Protein AF-A0A382GFJ6-F1 (afdb_monomer)

Sequence (70 aa):
MRMQVTGAAFLIVACIQPVDSCGQELADYDYENLSLRGITFEAGHVYASNIEDAHIVGVRLDLGFLGPGF

Secondary structure (DSSP, 8-state):
--SSHHHHHHHHHHHT------PPPGGGS-GGG----EEEEEEEEE--SSS--EEEEEEEEE----STT-

Foldseek 3Di:
DPPPPVVVVVVVVVVPDPPPPPPQDPVNWDLVPFAFPDKDWDWDWADDDPDDIDIDTDIDTRRDDIDPDD

Mean predicted aligned error: 14.03 Å

Nearest PDB stru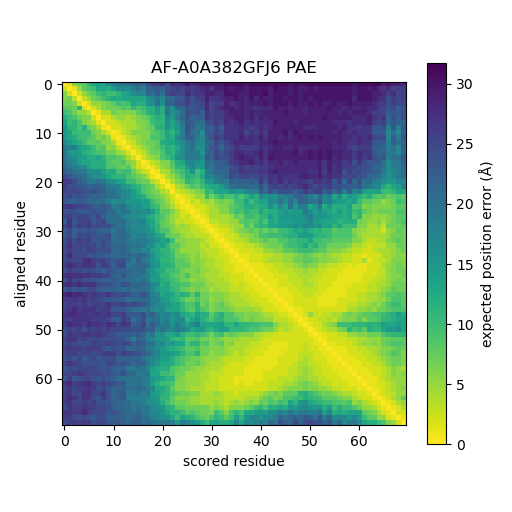ctures (foldseek):
  2iu7-assembly1_I  TM=4.734E-01  e=8.130E+00  Escherichia coli
  8ftf-assembly1_A  TM=3.107E-01  e=3.610E+00  Salmonella enterica subsp. enterica serovar Typhimurium
  2ivq-assembly1_D  TM=3.610E-01  e=4.354E+00  Escherichia coli
  6tv0-assembly1_D  TM=3.679E-01  e=5.251E+00  Serratia sp. (in: enterobacteria)

Solvent-accessible surface area (backbone atoms only — not comparable to full-atom values): 4796 Å² total; per-residue (Å²): 143,88,73,63,69,66,58,53,54,55,56,54,60,66,72,66,61,85,72,80,75,71,69,78,52,82,82,70,50,67,67,86,71,49,39,83,74,48,77,46,81,46,77,50,72,48,88,49,94,88,54,82,64,46,79,45,78,50,77,45,77,38,46,66,72,84,60,94,93,118

Radius of gyration: 25.41 Å; Cα contacts (8 Å, |Δi|>4): 61; chains: 1; bounding box: 69×36×45 Å

Structure (mmCIF, N/CA/C/O backbone):
data_AF-A0A382GFJ6-F1
#
_entry.id   AF-A0A382GFJ6-F1
#
loop_
_atom_site.group_PDB
_atom_site.id
_atom_site.type_symbol
_atom_site.label_atom_id
_atom_site.label_alt_id
_atom_site.label_comp_id
_atom_site.label_asym_id
_atom_site.label_entity_id
_atom_site.label_seq_id
_atom_site.pdbx_PDB_ins_code
_atom_site.Cartn_x
_atom_site.Cartn_y
_atom_site.Cartn_z
_atom_site.occupancy
_atom_site.B_iso_or_equiv
_atom_site.auth_seq_id
_atom_site.auth_comp_id
_atom_site.auth_asym_id
_atom_site.auth_atom_id
_atom_site.pdbx_PDB_model_num
ATOM 1 N N . MET A 1 1 ? 49.487 26.080 -10.256 1.00 49.84 1 MET A N 1
ATOM 2 C CA . MET A 1 1 ? 48.202 25.812 -9.571 1.00 49.84 1 MET A CA 1
ATOM 3 C C . MET A 1 1 ? 47.128 26.718 -10.169 1.00 49.84 1 MET A C 1
ATOM 5 O O . MET A 1 1 ? 46.949 27.835 -9.710 1.00 49.84 1 MET A O 1
ATOM 9 N N . ARG A 1 2 ? 46.532 26.324 -11.305 1.00 49.94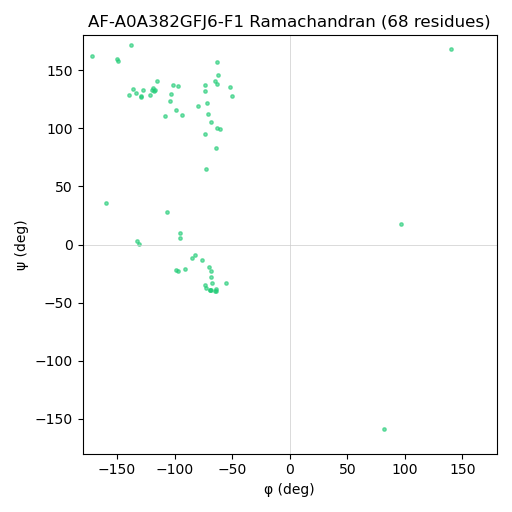 2 ARG A N 1
ATOM 10 C CA . ARG A 1 2 ? 45.627 27.202 -12.080 1.00 49.94 2 ARG A CA 1
ATOM 11 C C . ARG A 1 2 ? 44.694 26.416 -13.021 1.00 49.94 2 ARG A C 1
ATOM 13 O O . ARG A 1 2 ? 44.432 26.843 -14.132 1.00 49.94 2 ARG A O 1
ATOM 20 N N . MET A 1 3 ? 44.245 25.237 -12.580 1.00 49.31 3 MET A N 1
ATOM 21 C CA . MET A 1 3 ? 43.416 24.319 -13.386 1.00 49.31 3 MET A CA 1
ATOM 22 C C . MET A 1 3 ? 42.181 23.786 -12.636 1.00 49.31 3 MET A C 1
ATOM 24 O O . MET A 1 3 ? 41.437 22.982 -13.174 1.00 49.31 3 MET A O 1
ATOM 28 N N . GLN A 1 4 ? 41.948 24.235 -11.396 1.00 53.34 4 GLN A N 1
ATOM 29 C CA . GLN A 1 4 ? 40.814 23.791 -10.570 1.00 53.34 4 GLN A CA 1
ATOM 30 C C . GLN A 1 4 ? 39.628 24.770 -10.584 1.00 53.34 4 GLN A C 1
ATOM 32 O O . GLN A 1 4 ? 38.499 24.366 -10.333 1.00 53.34 4 GLN A O 1
ATOM 37 N N . VAL A 1 5 ? 39.859 26.045 -10.920 1.00 54.97 5 VAL A N 1
ATOM 38 C CA . VAL A 1 5 ? 38.812 27.083 -10.874 1.00 54.97 5 VAL A CA 1
ATOM 39 C C . VAL A 1 5 ? 37.817 26.929 -12.031 1.00 54.97 5 VAL A C 1
ATOM 41 O O . VAL A 1 5 ? 36.622 27.132 -11.848 1.00 54.97 5 VAL A O 1
ATOM 44 N N . THR A 1 6 ? 38.279 26.495 -13.207 1.00 56.47 6 THR A N 1
ATOM 45 C CA . THR A 1 6 ? 37.432 26.344 -14.401 1.00 56.47 6 THR A CA 1
ATOM 46 C C . THR A 1 6 ? 36.479 25.149 -14.300 1.00 56.47 6 THR A C 1
ATOM 48 O O . THR A 1 6 ? 35.328 25.249 -14.711 1.00 56.47 6 THR A O 1
ATOM 51 N N . GLY A 1 7 ? 36.929 24.034 -13.709 1.00 54.56 7 GLY A N 1
ATOM 52 C CA . GLY A 1 7 ? 36.094 22.843 -13.510 1.00 54.56 7 GLY A CA 1
ATOM 53 C C . GLY A 1 7 ? 34.991 23.058 -12.471 1.00 54.56 7 GLY A C 1
ATOM 54 O O . GLY A 1 7 ? 33.854 22.649 -12.688 1.00 54.56 7 GLY A O 1
ATOM 55 N N . ALA A 1 8 ? 35.300 23.771 -11.382 1.00 58.94 8 ALA A N 1
ATOM 56 C CA . ALA A 1 8 ? 34.312 24.118 -10.362 1.00 58.94 8 ALA A CA 1
ATOM 57 C C . ALA A 1 8 ? 33.221 25.054 -10.911 1.00 5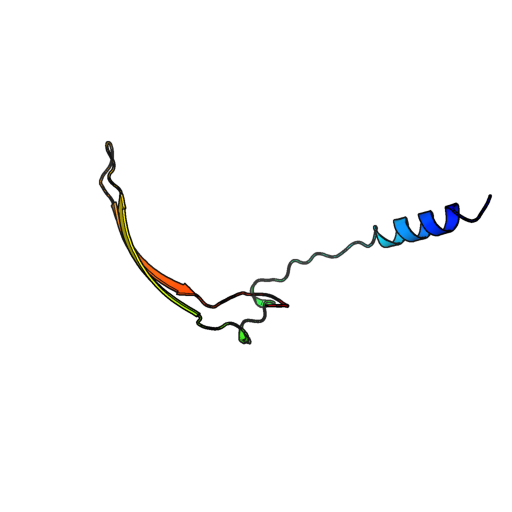8.94 8 ALA A C 1
ATOM 59 O O . ALA A 1 8 ? 32.042 24.855 -10.630 1.00 58.94 8 ALA A O 1
ATOM 60 N N . ALA A 1 9 ? 33.594 26.031 -11.745 1.00 59.41 9 ALA A N 1
ATOM 61 C CA . ALA A 1 9 ? 32.634 26.938 -12.371 1.00 59.41 9 ALA A CA 1
ATOM 62 C C . ALA A 1 9 ? 31.664 26.208 -13.321 1.00 59.41 9 ALA A C 1
ATOM 64 O O . ALA A 1 9 ? 30.476 26.516 -13.334 1.00 59.41 9 ALA A O 1
ATOM 65 N N . PHE A 1 10 ? 32.142 25.207 -14.070 1.00 59.72 10 PHE A N 1
ATOM 66 C CA . PHE A 1 10 ? 31.301 24.422 -14.981 1.00 59.72 10 PHE A CA 1
ATOM 67 C C . PHE A 1 10 ? 30.292 23.533 -14.234 1.00 59.72 10 PHE A C 1
ATOM 69 O O . PHE A 1 10 ? 29.131 23.447 -14.631 1.00 59.72 10 PHE A O 1
ATOM 76 N N . LEU A 1 11 ? 30.706 22.934 -13.111 1.00 57.62 11 LEU A N 1
ATOM 77 C CA . LEU A 1 11 ? 29.832 22.123 -12.256 1.00 57.62 11 LEU A CA 1
ATOM 78 C C . LEU A 1 11 ? 28.695 22.958 -11.639 1.00 57.62 11 LEU A C 1
ATOM 80 O O . LEU A 1 11 ? 27.558 22.505 -11.571 1.00 57.62 11 LEU A O 1
ATOM 84 N N . ILE A 1 12 ? 28.988 24.194 -11.221 1.00 60.72 12 ILE A N 1
ATOM 85 C CA . ILE A 1 12 ? 27.994 25.082 -10.599 1.00 60.72 12 ILE A CA 1
ATOM 86 C C . ILE A 1 12 ? 26.951 25.547 -11.627 1.00 60.72 12 ILE A C 1
ATOM 88 O O . ILE A 1 12 ? 25.764 25.574 -11.317 1.00 60.72 12 ILE A O 1
ATOM 92 N N . VAL A 1 13 ? 27.362 25.850 -12.863 1.00 61.12 13 VAL A N 1
ATOM 93 C CA . VAL A 1 13 ? 26.445 26.271 -13.942 1.00 61.12 13 VAL A CA 1
ATOM 94 C C . VAL A 1 13 ? 25.504 25.138 -14.381 1.00 61.12 13 VAL A C 1
ATOM 96 O O . VAL A 1 13 ? 24.345 25.395 -14.711 1.00 61.12 13 VAL A O 1
ATOM 99 N N . ALA A 1 14 ? 25.959 23.883 -14.330 1.00 59.41 14 ALA A N 1
ATOM 100 C CA . ALA A 1 14 ? 25.117 22.723 -14.626 1.00 59.41 14 ALA A CA 1
ATOM 101 C C . ALA A 1 14 ? 24.017 22.486 -13.569 1.00 59.41 14 ALA A C 1
ATOM 103 O O . ALA A 1 14 ? 22.955 21.971 -13.904 1.00 59.41 14 ALA A O 1
ATOM 104 N N . CYS A 1 15 ? 24.232 22.896 -12.314 1.00 62.62 15 CYS A N 1
ATOM 105 C CA . CYS A 1 15 ? 23.267 22.703 -11.224 1.00 62.62 15 CYS A CA 1
ATOM 106 C C . CYS A 1 15 ? 22.185 23.794 -11.129 1.00 62.62 15 CYS A C 1
ATOM 108 O O . CYS A 1 15 ? 21.231 23.621 -10.378 1.00 62.62 15 CYS A O 1
ATOM 110 N N . ILE A 1 16 ? 22.320 24.913 -11.853 1.00 63.75 16 ILE A N 1
ATOM 111 C CA . ILE A 1 16 ? 21.387 26.061 -11.799 1.00 63.75 16 ILE A CA 1
ATOM 112 C C . ILE A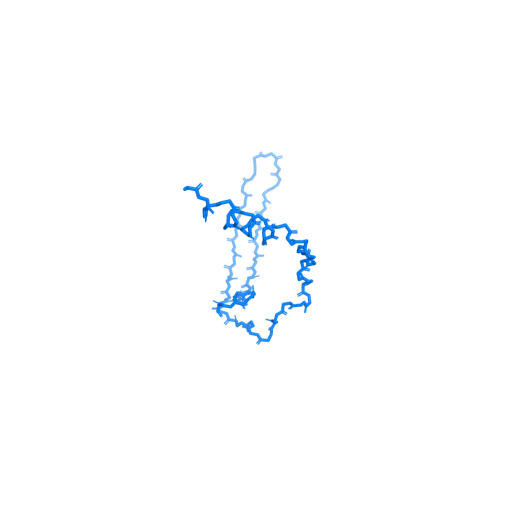 1 16 ? 20.526 26.111 -13.074 1.00 63.75 16 ILE A C 1
ATOM 114 O O . ILE A 1 16 ? 20.099 27.172 -13.522 1.00 63.75 16 ILE A O 1
ATOM 118 N N . GLN A 1 17 ? 20.279 24.965 -13.710 1.00 65.81 17 GLN A N 1
ATOM 119 C CA . GLN A 1 17 ? 19.274 24.914 -14.767 1.00 65.81 17 GLN A CA 1
ATOM 120 C C . GLN A 1 17 ? 17.898 25.039 -14.096 1.00 65.81 17 GLN A C 1
ATOM 122 O O . GLN A 1 17 ? 17.597 24.226 -13.217 1.00 65.81 17 GLN A O 1
ATOM 127 N N . PRO A 1 18 ? 17.068 26.038 -14.450 1.00 56.66 18 PRO A N 1
ATOM 128 C CA . PRO A 1 18 ? 15.675 26.039 -14.042 1.00 56.66 18 PRO A CA 1
ATOM 129 C C . PRO A 1 18 ? 15.034 24.820 -14.699 1.00 56.66 18 PRO A C 1
ATOM 131 O O . PRO A 1 18 ? 14.761 24.812 -15.897 1.00 56.66 18 PRO A O 1
ATOM 134 N N . VAL A 1 19 ? 14.880 23.745 -13.932 1.00 61.62 19 VAL A N 1
ATOM 135 C CA . VAL A 1 19 ? 14.006 22.665 -14.351 1.00 61.62 19 VAL A CA 1
ATOM 136 C C . VAL A 1 19 ? 12.603 23.237 -14.207 1.00 61.62 19 VAL A C 1
ATOM 138 O O . VAL A 1 19 ? 12.162 23.544 -13.099 1.00 61.62 19 VAL A O 1
ATOM 141 N N . ASP A 1 20 ? 11.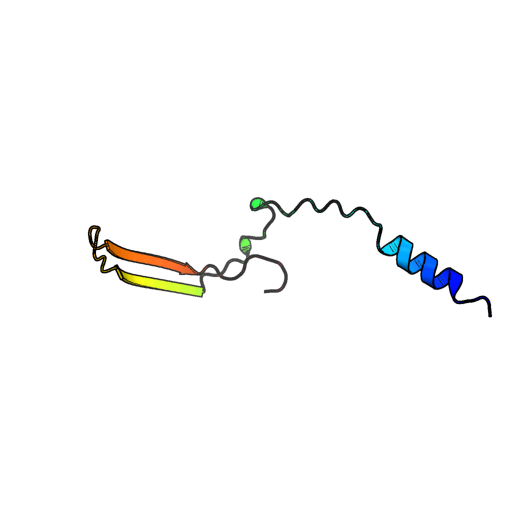917 23.449 -15.327 1.00 54.31 20 ASP A N 1
ATOM 142 C CA . ASP A 1 20 ? 10.461 23.500 -15.306 1.00 54.31 20 ASP A CA 1
ATOM 143 C C . ASP A 1 20 ? 10.012 22.104 -14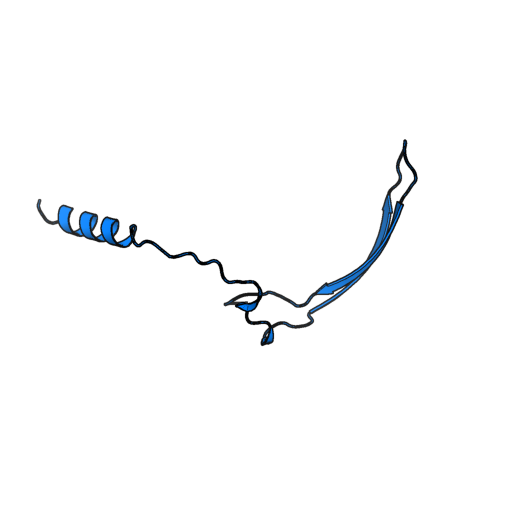.879 1.00 54.31 20 ASP A C 1
ATOM 145 O O . ASP A 1 20 ? 9.736 21.224 -15.691 1.00 54.31 20 ASP A O 1
ATOM 149 N N . SER A 1 21 ? 10.003 21.862 -13.571 1.00 57.16 21 SER A N 1
ATOM 150 C CA . SER A 1 21 ? 9.326 20.726 -12.971 1.00 57.16 21 SER A CA 1
ATOM 151 C C . SER A 1 21 ? 7.825 20.998 -13.046 1.00 57.16 21 SER A C 1
ATOM 153 O O . SER A 1 21 ? 7.161 21.178 -12.027 1.00 57.16 21 SER A O 1
ATOM 155 N N . CYS A 1 22 ? 7.292 21.054 -14.270 1.00 60.31 22 CYS A N 1
ATOM 156 C CA . CYS A 1 22 ? 5.921 20.641 -14.507 1.00 60.31 22 CYS A CA 1
ATOM 157 C C . CYS A 1 22 ? 5.896 19.175 -14.091 1.00 60.31 22 CYS A C 1
ATOM 159 O O . CYS A 1 22 ? 6.430 18.315 -14.790 1.00 60.31 22 CYS A O 1
ATOM 161 N N . GLY A 1 23 ? 5.410 18.900 -12.879 1.00 62.84 23 GLY A N 1
ATOM 162 C CA . GLY A 1 23 ? 5.117 17.526 -12.501 1.00 62.84 23 GLY A CA 1
ATOM 163 C C . GLY A 1 23 ? 4.233 16.931 -13.590 1.00 62.84 23 GLY A C 1
ATOM 164 O O . GLY A 1 23 ? 3.333 17.623 -14.064 1.00 62.84 23 GLY A O 1
ATOM 165 N N . GLN A 1 24 ? 4.523 15.699 -14.011 1.00 66.31 24 GLN A N 1
ATOM 166 C CA . GLN A 1 24 ? 3.636 14.985 -14.924 1.00 66.31 24 GLN A CA 1
ATOM 167 C C . GLN A 1 24 ? 2.218 15.057 -14.370 1.00 66.31 24 GLN A C 1
ATOM 169 O O . GLN A 1 24 ? 1.984 14.743 -13.193 1.00 66.31 24 GLN A O 1
ATOM 174 N N . GLU A 1 25 ? 1.284 15.492 -15.208 1.00 71.12 25 GLU A N 1
ATOM 175 C CA . GLU A 1 25 ? -0.117 15.377 -14.869 1.00 71.12 25 GLU A CA 1
ATOM 176 C C . GLU A 1 25 ? -0.467 13.895 -14.754 1.00 71.12 25 GLU A C 1
ATOM 178 O O . GLU A 1 25 ? 0.196 13.021 -15.313 1.00 71.12 25 GLU A O 1
ATOM 183 N N . LEU A 1 26 ? -1.537 13.590 -14.021 1.00 69.81 26 LEU A N 1
ATOM 184 C CA . LEU A 1 26 ? -1.974 12.207 -13.866 1.00 69.81 26 LEU A CA 1
ATOM 185 C C . LEU A 1 26 ? -2.213 11.550 -15.244 1.00 69.81 26 LEU A C 1
ATOM 187 O O . LEU A 1 26 ? -1.894 10.385 -15.424 1.00 69.81 26 LEU A O 1
ATOM 191 N N . ALA A 1 27 ? -2.672 12.328 -16.231 1.00 72.62 27 ALA A N 1
ATOM 192 C CA . ALA A 1 27 ? -2.874 11.898 -17.613 1.00 72.62 27 ALA A CA 1
ATOM 193 C C . ALA A 1 27 ? -1.580 11.627 -18.406 1.00 72.62 27 ALA A C 1
ATOM 195 O O . ALA A 1 27 ? -1.638 10.923 -19.410 1.00 72.62 27 ALA A O 1
ATOM 196 N N . ASP A 1 28 ? -0.434 12.155 -17.970 1.00 74.25 28 ASP A N 1
ATOM 197 C CA . ASP A 1 28 ? 0.852 11.973 -18.655 1.00 74.25 28 ASP A CA 1
ATOM 198 C C . ASP A 1 28 ? 1.524 10.643 -18.296 1.00 74.25 28 ASP A C 1
ATOM 200 O O . ASP A 1 28 ? 2.542 10.278 -18.893 1.00 74.25 28 ASP A O 1
ATOM 204 N N . TYR A 1 29 ? 0.994 9.925 -17.302 1.00 73.00 29 TYR A N 1
ATOM 205 C CA . TYR A 1 29 ? 1.457 8.583 -16.999 1.00 73.00 29 TYR A CA 1
ATOM 206 C C . TYR A 1 29 ? 0.962 7.589 -18.047 1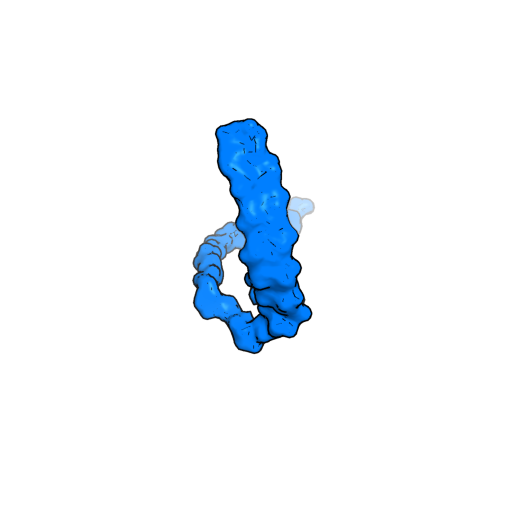.00 73.00 29 TYR A C 1
ATOM 208 O O . TYR A 1 29 ? -0.200 7.582 -18.446 1.00 73.00 29 TYR A O 1
ATOM 216 N N . ASP A 1 30 ? 1.861 6.699 -18.453 1.00 74.00 30 ASP A N 1
ATOM 217 C CA . ASP A 1 30 ? 1.552 5.623 -19.380 1.00 74.00 30 ASP A CA 1
ATOM 218 C C . ASP A 1 30 ? 0.720 4.531 -18.685 1.00 74.00 30 ASP A C 1
ATOM 220 O O . ASP A 1 30 ? 1.239 3.637 -18.010 1.00 74.00 30 ASP A O 1
ATOM 224 N N . TYR A 1 31 ? -0.599 4.636 -18.837 1.00 77.25 31 TYR A N 1
ATOM 225 C CA . TYR A 1 31 ? -1.566 3.665 -18.329 1.00 77.25 31 TYR A CA 1
ATOM 226 C C . TYR A 1 31 ? -1.640 2.379 -19.157 1.00 77.25 31 TYR A C 1
ATOM 228 O O . TYR A 1 31 ? -2.237 1.405 -18.690 1.00 77.25 31 TYR A O 1
ATOM 236 N N . GLU A 1 32 ? -1.061 2.348 -20.362 1.00 75.94 32 GLU A N 1
ATOM 237 C CA . GLU A 1 32 ? -1.119 1.175 -21.244 1.00 75.94 32 GLU A CA 1
ATOM 238 C C . GLU A 1 32 ? -0.313 0.001 -20.678 1.00 75.94 32 GLU A C 1
ATOM 240 O O . GLU A 1 32 ? -0.599 -1.157 -20.979 1.00 75.94 32 GLU A O 1
ATOM 245 N N . ASN A 1 33 ? 0.652 0.296 -19.805 1.00 74.00 33 ASN A N 1
ATOM 246 C CA . ASN A 1 33 ? 1.508 -0.688 -19.151 1.00 74.00 33 ASN A CA 1
ATOM 247 C C . ASN A 1 33 ? 1.014 -1.123 -17.759 1.00 74.00 33 ASN A C 1
ATOM 249 O O . ASN A 1 33 ? 1.690 -1.903 -17.083 1.00 74.00 33 ASN A O 1
ATOM 253 N N . LEU A 1 34 ? -0.169 -0.672 -17.322 1.00 82.44 34 LEU A N 1
ATOM 254 C CA . LEU A 1 34 ? -0.779 -1.224 -16.114 1.00 82.44 34 LEU A CA 1
ATOM 255 C C . LEU A 1 34 ? -1.100 -2.709 -16.310 1.00 82.44 34 LEU A C 1
ATOM 257 O O . LEU A 1 34 ? -1.630 -3.136 -17.335 1.00 82.44 34 LEU A O 1
ATOM 261 N N . SER A 1 35 ? -0.819 -3.503 -15.283 1.00 84.50 35 SER A N 1
ATOM 262 C CA . SER A 1 35 ? -1.049 -4.942 -15.295 1.00 84.50 35 SER A CA 1
ATOM 263 C C . SER A 1 35 ? -1.829 -5.337 -14.058 1.00 84.50 35 SER A C 1
ATOM 265 O O . SER A 1 35 ? -1.437 -5.014 -12.939 1.00 84.50 35 SER A O 1
ATOM 267 N N . LEU A 1 36 ? -2.939 -6.053 -14.241 1.00 88.75 36 LEU A N 1
ATOM 268 C CA . LEU A 1 36 ? -3.686 -6.583 -13.109 1.00 88.75 36 LEU A CA 1
ATOM 269 C C . LEU A 1 36 ? -2.855 -7.680 -12.435 1.00 88.75 36 LEU A C 1
ATOM 271 O O . LEU A 1 36 ? -2.742 -8.797 -12.940 1.00 88.75 36 LEU A O 1
ATOM 275 N N . ARG A 1 37 ? -2.284 -7.357 -11.277 1.00 90.94 37 ARG A N 1
ATOM 276 C CA . ARG A 1 37 ? -1.403 -8.254 -10.518 1.00 90.94 37 ARG A CA 1
ATOM 277 C C . ARG A 1 37 ? -2.129 -9.002 -9.418 1.00 90.94 37 ARG A C 1
ATOM 279 O O . ARG A 1 37 ? -1.658 -10.054 -8.991 1.00 90.94 37 ARG A O 1
ATOM 286 N N . GLY A 1 38 ? -3.258 -8.480 -8.951 1.00 94.94 38 GLY A N 1
ATOM 287 C CA . GLY A 1 38 ? -3.955 -9.093 -7.834 1.00 94.94 38 GLY A CA 1
ATOM 288 C C . GLY A 1 38 ? -5.320 -8.503 -7.537 1.00 94.94 38 GLY A C 1
ATOM 289 O O . GLY A 1 38 ? -5.663 -7.391 -7.940 1.00 94.94 38 GLY A O 1
ATOM 290 N N . ILE A 1 39 ? -6.082 -9.295 -6.789 1.00 97.31 39 ILE A N 1
ATOM 291 C CA . ILE A 1 39 ? -7.358 -8.918 -6.196 1.00 97.31 39 ILE A CA 1
ATOM 292 C C . ILE A 1 39 ? -7.280 -9.297 -4.723 1.00 97.31 39 ILE A C 1
ATOM 294 O O . ILE A 1 39 ? -6.987 -10.448 -4.396 1.00 97.31 39 ILE A O 1
ATOM 298 N N . THR A 1 40 ? -7.564 -8.341 -3.846 1.00 97.56 40 THR A N 1
ATOM 299 C CA . THR A 1 40 ? -7.586 -8.563 -2.399 1.00 97.56 40 THR A CA 1
ATOM 300 C C . THR A 1 40 ? -8.980 -8.294 -1.871 1.00 97.56 40 THR A C 1
ATOM 302 O O . THR A 1 40 ? -9.578 -7.264 -2.175 1.00 97.56 40 THR A O 1
ATOM 305 N N . PHE A 1 41 ? -9.479 -9.215 -1.055 1.00 97.81 41 PHE A N 1
ATOM 306 C CA . PHE A 1 41 ? -10.709 -9.044 -0.296 1.00 97.81 41 PHE A CA 1
ATOM 307 C C . PHE A 1 41 ? -10.338 -8.733 1.150 1.00 97.81 41 PHE A C 1
ATOM 309 O O . PHE A 1 41 ? -9.519 -9.431 1.749 1.00 97.81 41 PHE A O 1
ATOM 316 N N . GLU A 1 42 ? -10.926 -7.679 1.696 1.00 97.56 42 GLU A N 1
ATOM 317 C CA . GLU A 1 42 ? -10.658 -7.199 3.045 1.00 97.56 42 GLU A CA 1
ATOM 318 C C . GLU A 1 42 ? -11.950 -7.267 3.862 1.00 97.56 42 GLU A C 1
ATOM 320 O O . GLU A 1 42 ? -13.018 -6.864 3.397 1.00 97.56 42 GLU A O 1
ATOM 325 N N . ALA A 1 43 ? -11.847 -7.779 5.085 1.00 97.75 43 ALA A N 1
ATOM 326 C CA . ALA A 1 43 ? -12.906 -7.732 6.080 1.00 97.75 43 ALA A CA 1
ATOM 327 C C . ALA A 1 43 ? -12.286 -7.354 7.426 1.00 97.75 43 ALA A C 1
ATOM 329 O O . ALA A 1 43 ? -11.251 -7.898 7.812 1.00 97.75 43 ALA A O 1
ATOM 330 N N . GLY A 1 44 ? -12.904 -6.411 8.130 1.00 96.94 44 GLY A N 1
ATOM 331 C CA . GLY A 1 44 ? -12.372 -5.864 9.368 1.00 96.94 44 GLY A CA 1
ATOM 332 C C . GLY A 1 44 ? -13.469 -5.405 10.313 1.00 96.94 44 GLY A C 1
ATOM 333 O O . GLY A 1 44 ? -14.605 -5.151 9.910 1.00 96.94 44 GLY A O 1
ATOM 334 N N . HIS A 1 45 ? -13.108 -5.299 11.585 1.00 97.12 45 HIS A N 1
ATOM 335 C CA . HIS A 1 45 ? -13.985 -4.794 12.625 1.00 97.12 45 HIS A CA 1
ATOM 336 C C . HIS A 1 45 ? -13.178 -3.903 13.568 1.00 97.12 45 HIS A C 1
ATOM 338 O O . HIS A 1 45 ? -12.109 -4.296 14.040 1.00 97.12 45 HIS A O 1
ATOM 344 N N . VAL A 1 46 ? -13.681 -2.699 13.817 1.00 96.44 46 VAL A N 1
ATOM 345 C CA . VAL A 1 46 ? -13.097 -1.737 14.749 1.00 96.44 46 VAL A CA 1
ATOM 346 C C . VAL A 1 46 ? -13.999 -1.668 15.967 1.00 96.44 46 VAL A C 1
ATOM 348 O O . VAL A 1 46 ? -15.104 -1.138 15.882 1.00 96.44 46 VAL A O 1
ATOM 351 N N . TYR A 1 47 ? -13.493 -2.189 17.085 1.00 95.06 47 TYR A N 1
ATOM 352 C CA . TYR A 1 47 ? -14.133 -2.060 18.388 1.00 95.06 47 TYR A CA 1
ATOM 353 C C . TYR A 1 47 ? -13.828 -0.686 18.971 1.00 95.06 47 TYR A C 1
ATOM 355 O O . TYR A 1 47 ? -12.662 -0.350 19.212 1.00 95.06 47 TYR A O 1
ATOM 363 N N . ALA A 1 48 ? -14.866 0.097 19.214 1.00 92.25 48 ALA A N 1
ATOM 364 C CA . ALA A 1 48 ? -14.761 1.418 19.790 1.00 92.25 48 ALA A CA 1
ATOM 365 C C . ALA A 1 48 ? -15.428 1.461 21.169 1.00 92.25 48 ALA A C 1
ATOM 367 O O . ALA A 1 48 ? -16.464 0.865 21.425 1.00 92.25 48 ALA A O 1
ATOM 368 N N . SER A 1 49 ? -14.801 2.172 22.104 1.00 92.19 49 SER A N 1
ATOM 369 C CA . SER A 1 49 ? -15.248 2.203 23.503 1.00 92.19 49 SER A CA 1
ATOM 370 C C . SER A 1 49 ? -16.237 3.322 23.819 1.00 92.19 49 SER A C 1
ATOM 372 O O . SER A 1 49 ? -16.939 3.249 24.821 1.00 92.19 49 SER A O 1
ATOM 374 N N . ASN A 1 50 ? -16.272 4.373 22.998 1.00 94.19 50 ASN A N 1
ATOM 375 C CA . ASN A 1 50 ? -17.072 5.580 23.239 1.00 94.19 50 ASN A CA 1
ATOM 376 C C . ASN A 1 50 ? -17.906 6.009 22.022 1.00 94.19 50 ASN A C 1
ATOM 378 O O . ASN A 1 50 ? -18.586 7.030 22.077 1.00 94.19 50 ASN A O 1
ATOM 382 N N . ILE A 1 51 ? -17.820 5.263 20.922 1.00 92.12 51 ILE A N 1
ATOM 383 C CA . ILE A 1 51 ? -18.612 5.451 19.704 1.00 92.12 51 ILE A CA 1
ATOM 384 C C . ILE A 1 51 ? -19.052 4.074 19.210 1.00 92.12 51 ILE A C 1
ATOM 386 O O . ILE A 1 51 ? -18.601 3.060 19.739 1.00 92.12 51 ILE A O 1
ATOM 390 N N . GLU A 1 52 ? -19.925 4.043 18.211 1.00 94.75 52 GLU A N 1
ATOM 391 C CA . GLU A 1 52 ? -20.370 2.792 17.604 1.00 94.75 52 GLU A CA 1
ATOM 392 C C 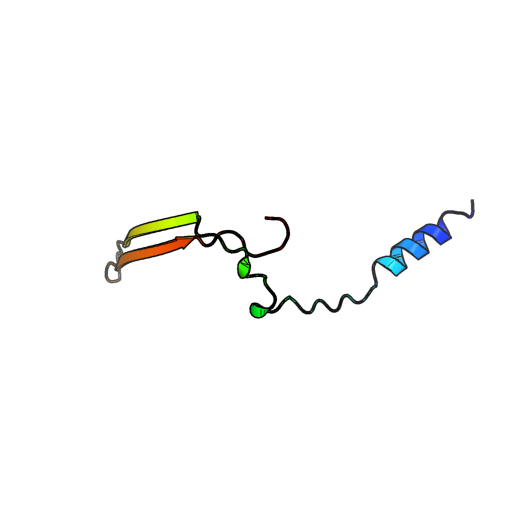. GLU A 1 52 ? -19.230 2.053 16.897 1.00 94.75 52 GLU A C 1
ATOM 394 O O . GLU A 1 52 ? -18.382 2.653 16.230 1.00 94.75 52 GLU A O 1
ATOM 399 N N . ASP A 1 53 ? -19.248 0.730 17.047 1.00 96.38 53 ASP A N 1
ATOM 400 C CA . ASP A 1 53 ? -18.335 -0.172 16.359 1.00 96.38 53 ASP A CA 1
ATOM 401 C C . ASP A 1 53 ? -18.526 -0.090 14.841 1.00 96.38 53 ASP A C 1
ATOM 403 O O . ASP A 1 53 ? -19.643 0.051 14.330 1.00 96.38 53 ASP A O 1
ATOM 407 N N . ALA A 1 54 ? -17.431 -0.254 14.101 1.00 96.50 54 ALA A N 1
ATOM 408 C CA . ALA A 1 54 ? -17.447 -0.189 12.645 1.00 96.50 54 ALA A CA 1
ATOM 409 C C . ALA A 1 54 ? -17.044 -1.524 12.018 1.00 96.50 54 ALA A C 1
ATOM 411 O O . ALA A 1 54 ? -16.022 -2.114 12.362 1.00 96.50 54 ALA A O 1
ATOM 412 N N . HIS A 1 55 ? -17.827 -1.964 11.035 1.00 96.81 55 HIS A N 1
ATOM 413 C CA . HIS A 1 55 ? -17.493 -3.098 10.179 1.00 96.81 55 HIS A CA 1
ATOM 414 C C . HIS A 1 55 ? -16.983 -2.586 8.834 1.00 96.81 55 HIS A C 1
ATOM 416 O O . HIS A 1 55 ? -17.553 -1.661 8.257 1.00 96.81 55 HIS A O 1
ATOM 422 N N . ILE A 1 56 ? -15.924 -3.205 8.324 1.00 97.06 56 ILE A N 1
ATOM 423 C CA . ILE A 1 56 ? -15.277 -2.836 7.067 1.00 97.06 56 ILE A CA 1
ATOM 424 C C . ILE A 1 56 ? -15.314 -4.059 6.159 1.00 97.06 56 ILE A C 1
ATOM 426 O O . ILE A 1 56 ? -14.901 -5.143 6.567 1.00 97.06 56 ILE A O 1
ATOM 430 N N . VAL A 1 57 ? -15.794 -3.887 4.930 1.00 97.75 57 VAL A N 1
ATOM 431 C CA . VAL A 1 57 ? -15.697 -4.887 3.861 1.00 97.75 57 VAL A CA 1
ATOM 432 C C . VAL A 1 57 ? -15.227 -4.167 2.605 1.00 97.75 57 VAL A C 1
ATOM 434 O O . VAL A 1 57 ? -15.776 -3.121 2.258 1.00 97.75 57 VAL A O 1
ATOM 437 N N . GLY A 1 58 ? -14.206 -4.700 1.940 1.00 97.50 58 GLY A N 1
ATOM 438 C CA . GLY A 1 58 ? -13.574 -4.038 0.806 1.00 97.50 58 GLY A CA 1
ATOM 439 C C . GLY A 1 58 ? -13.015 -5.005 -0.227 1.00 97.50 58 GLY A C 1
ATOM 440 O O . GLY A 1 58 ? -12.718 -6.164 0.062 1.00 97.50 58 GLY A O 1
ATOM 441 N N . VAL A 1 59 ? -12.861 -4.494 -1.447 1.00 97.81 59 VAL A N 1
ATOM 442 C CA . VAL A 1 59 ? -12.151 -5.156 -2.543 1.00 97.81 59 VAL A CA 1
ATOM 443 C C . VAL A 1 59 ? -11.109 -4.188 -3.081 1.00 97.81 59 VAL A C 1
ATOM 445 O O . VAL A 1 59 ? -11.417 -3.022 -3.328 1.00 97.81 59 VAL A O 1
ATOM 448 N N . ARG A 1 60 ? -9.884 -4.673 -3.278 1.00 96.12 60 ARG A N 1
ATOM 449 C CA . ARG A 1 60 ? -8.780 -3.918 -3.873 1.00 96.12 60 ARG A CA 1
ATOM 450 C C . ARG A 1 60 ? -8.309 -4.602 -5.147 1.00 96.12 60 ARG A C 1
ATOM 452 O O . ARG A 1 60 ? -8.074 -5.807 -5.142 1.00 96.12 60 ARG A O 1
ATOM 459 N N . LEU A 1 61 ? -8.139 -3.816 -6.205 1.00 94.62 61 LEU A N 1
ATOM 460 C CA . LEU A 1 61 ? -7.509 -4.240 -7.453 1.00 94.62 61 LEU A CA 1
ATOM 461 C C . LEU A 1 61 ? -6.096 -3.653 -7.505 1.00 94.62 61 LEU A C 1
ATOM 463 O O . LEU A 1 61 ? -5.935 -2.439 -7.385 1.00 94.62 61 LEU A O 1
ATOM 467 N N . ASP A 1 62 ? -5.087 -4.508 -7.653 1.00 93.00 62 ASP A N 1
ATOM 468 C CA . ASP A 1 62 ? -3.696 -4.093 -7.851 1.00 93.00 62 ASP A CA 1
ATOM 469 C C . ASP A 1 62 ? -3.401 -4.044 -9.352 1.00 93.00 62 ASP A C 1
ATOM 471 O O . ASP A 1 62 ? -3.388 -5.081 -10.019 1.00 93.00 62 ASP A O 1
ATOM 475 N N . LEU A 1 63 ? -3.193 -2.835 -9.874 1.00 89.44 63 LEU A N 1
ATOM 476 C CA . LEU A 1 63 ? -2.914 -2.572 -11.289 1.00 89.44 63 LEU A CA 1
ATOM 477 C C . LEU A 1 63 ? -1.410 -2.464 -11.593 1.00 89.44 63 LEU A C 1
ATOM 479 O O . LEU A 1 63 ? -1.027 -2.084 -12.699 1.00 89.44 63 LEU A O 1
ATOM 483 N N . GLY A 1 64 ? -0.549 -2.809 -10.635 1.00 83.38 64 GLY A N 1
ATOM 484 C CA . GLY A 1 64 ? 0.892 -2.700 -10.790 1.00 83.38 64 GLY A CA 1
ATOM 485 C C . GLY A 1 64 ? 1.420 -1.295 -10.542 1.00 83.38 64 GLY A C 1
ATOM 486 O O . GLY A 1 64 ? 0.831 -0.504 -9.806 1.00 83.38 64 GLY A O 1
ATOM 487 N N . PHE A 1 65 ? 2.605 -1.028 -11.082 1.00 81.25 65 PHE A N 1
ATOM 488 C CA . PHE A 1 65 ? 3.312 0.224 -10.854 1.00 81.25 65 PHE A CA 1
ATOM 489 C C . PHE A 1 65 ? 3.049 1.191 -12.003 1.00 81.25 65 P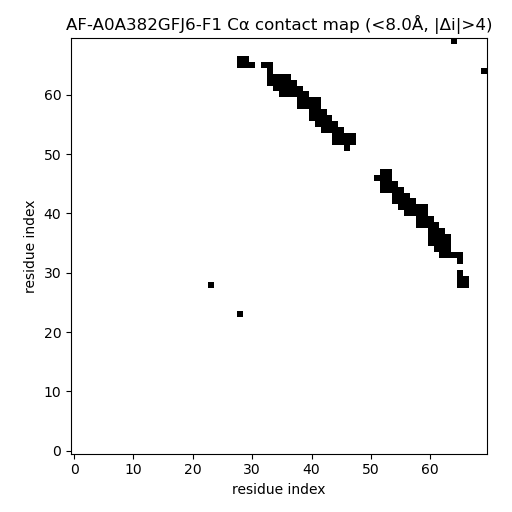HE A C 1
ATOM 491 O O . PHE A 1 65 ? 3.084 0.807 -13.167 1.00 81.25 65 PHE A O 1
ATOM 498 N N . LEU A 1 66 ? 2.803 2.451 -11.655 1.00 77.31 66 LEU A N 1
ATOM 499 C CA . LEU A 1 66 ? 2.656 3.539 -12.609 1.00 77.31 66 LEU A CA 1
ATOM 500 C C . LEU A 1 66 ? 3.991 4.295 -12.685 1.00 77.31 66 LEU A C 1
ATOM 502 O O . LEU A 1 66 ? 4.418 4.874 -11.685 1.00 77.31 66 LEU A O 1
ATOM 506 N N . GLY A 1 67 ? 4.656 4.278 -13.843 1.00 67.62 67 GLY A N 1
ATOM 507 C CA . GLY A 1 67 ? 5.877 5.054 -14.090 1.00 67.62 67 GLY A CA 1
ATOM 508 C C . GLY A 1 67 ? 6.964 4.317 -14.890 1.00 67.62 67 GLY A C 1
ATOM 509 O O . GLY A 1 67 ? 6.878 3.107 -15.091 1.00 67.62 67 GLY A O 1
ATOM 510 N N . PRO A 1 68 ? 8.001 5.035 -15.358 1.00 59.59 68 PRO A N 1
ATOM 511 C CA . PRO A 1 68 ? 9.065 4.464 -16.181 1.00 59.59 68 PRO A CA 1
ATOM 512 C C . PRO A 1 68 ? 10.023 3.577 -15.368 1.00 59.59 68 PRO A C 1
ATOM 514 O O . PRO A 1 68 ? 10.555 4.006 -14.345 1.00 59.59 68 PRO A O 1
ATOM 517 N N . GLY A 1 69 ? 10.315 2.372 -15.872 1.00 59.59 69 GLY A N 1
ATOM 518 C CA . GLY A 1 69 ? 11.350 1.480 -15.322 1.00 59.59 69 GLY A CA 1
ATOM 519 C C . GLY A 1 69 ? 10.866 0.393 -14.356 1.00 59.59 69 GLY A C 1
ATOM 520 O O . GLY A 1 69 ? 11.697 -0.167 -13.638 1.00 59.59 69 GLY A O 1
ATOM 521 N N . PHE A 1 70 ? 9.565 0.093 -14.347 1.00 57.53 70 PHE A N 1
ATOM 522 C CA . PHE A 1 70 ? 8.963 -1.040 -13.636 1.00 57.53 70 PHE A CA 1
ATOM 523 C C . PHE A 1 70 ? 8.455 -2.106 -14.607 1.00 57.53 70 PHE A C 1
ATOM 525 O O . PHE A 1 70 ? 8.120 -1.738 -15.754 1.00 57.53 70 PHE A O 1
#

Organism: NCBI:txid408172

pLDDT: mean 76.84, std 16.85, range [49.31, 97.81]